Protein AF-A0A0T7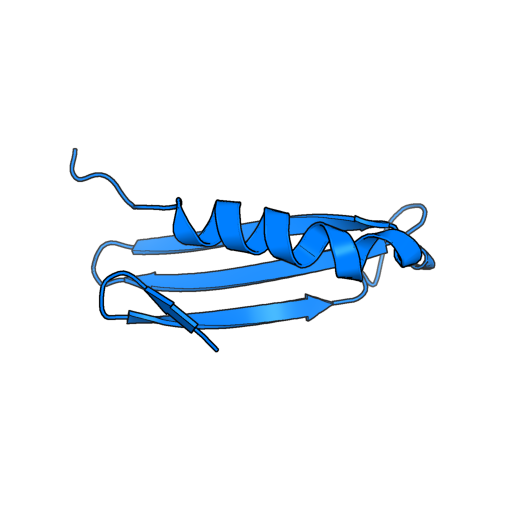GFK6-F1 (afdb_monomer_lite)

Radius of gyration: 13.34 Å; chains: 1; bounding box: 35×20×38 Å

Organism: NCBI:txid323656

Structure (mmCIF, N/CA/C/O backbone):
data_AF-A0A0T7GFK6-F1
#
_entry.id   AF-A0A0T7GFK6-F1
#
loop_
_atom_site.group_PDB
_atom_site.id
_atom_site.type_symbol
_atom_site.label_atom_id
_atom_site.label_alt_id
_atom_site.label_comp_id
_atom_site.label_asym_id
_atom_site.label_entity_id
_atom_site.label_seq_id
_atom_site.pdbx_PDB_ins_code
_atom_site.Cartn_x
_atom_site.Cartn_y
_atom_site.Cartn_z
_atom_site.occupancy
_atom_site.B_iso_or_equiv
_atom_site.auth_seq_id
_atom_site.auth_comp_id
_atom_site.auth_asym_id
_atom_site.auth_atom_id
_atom_site.pdbx_PDB_model_num
ATOM 1 N N . MET A 1 1 ? -7.755 4.111 -1.480 1.00 92.00 1 MET A N 1
ATOM 2 C CA . MET A 1 1 ? -8.345 4.027 -0.123 1.00 92.00 1 MET A CA 1
ATOM 3 C C . MET A 1 1 ? -8.850 2.613 0.094 1.00 92.00 1 MET A C 1
ATOM 5 O O . MET A 1 1 ? -9.147 1.953 -0.895 1.00 92.00 1 MET A O 1
ATOM 9 N N . PHE A 1 2 ? -8.932 2.159 1.341 1.00 96.50 2 PHE A N 1
ATOM 10 C CA . PHE A 1 2 ? -9.476 0.851 1.716 1.00 96.50 2 PHE A CA 1
ATOM 11 C C . PHE A 1 2 ? -10.224 0.943 3.053 1.00 96.50 2 PHE A C 1
ATOM 13 O O . PHE A 1 2 ? -10.110 1.945 3.759 1.00 96.50 2 PHE A O 1
ATOM 20 N N . ASP A 1 3 ? -10.979 -0.097 3.392 1.00 96.81 3 ASP A N 1
ATOM 21 C CA . ASP A 1 3 ? -11.725 -0.226 4.643 1.00 96.81 3 ASP A CA 1
ATOM 22 C C . ASP A 1 3 ? -11.189 -1.417 5.433 1.00 96.81 3 ASP A C 1
ATOM 24 O O . ASP A 1 3 ? -11.073 -2.512 4.886 1.00 96.81 3 ASP A O 1
ATOM 28 N N . GLN A 1 4 ? -10.863 -1.220 6.711 1.00 94.44 4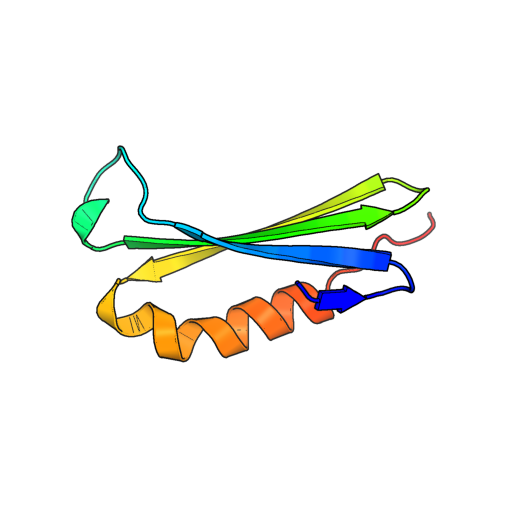 GLN A N 1
ATOM 29 C CA . GLN A 1 4 ? -10.385 -2.295 7.582 1.00 94.44 4 GLN A CA 1
ATOM 30 C C . GLN A 1 4 ? -10.673 -1.962 9.047 1.00 94.44 4 GLN A C 1
ATOM 32 O O . GLN A 1 4 ? -10.478 -0.828 9.482 1.00 94.44 4 GLN A O 1
ATOM 37 N N . HIS A 1 5 ? -11.154 -2.946 9.817 1.00 90.50 5 HIS A N 1
ATOM 38 C CA . HIS A 1 5 ? -11.506 -2.786 11.240 1.00 90.50 5 HIS A CA 1
ATOM 39 C C . HIS A 1 5 ? -12.459 -1.604 11.522 1.00 90.50 5 HIS A C 1
ATOM 41 O O . HIS A 1 5 ? -12.356 -0.950 12.556 1.00 90.50 5 HIS A O 1
ATOM 47 N N . GLY A 1 6 ? -13.367 -1.302 10.586 1.00 92.81 6 GLY A N 1
ATOM 48 C CA . GLY A 1 6 ? -14.312 -0.181 10.692 1.00 92.81 6 GLY A CA 1
ATOM 49 C C . GLY A 1 6 ? -13.707 1.211 10.461 1.00 92.81 6 GLY A C 1
ATOM 50 O O . GLY A 1 6 ? -14.402 2.204 10.663 1.00 92.81 6 GLY A O 1
ATOM 51 N N . ALA A 1 7 ? -12.446 1.305 10.029 1.00 95.06 7 ALA A N 1
ATOM 52 C CA . ALA A 1 7 ? -11.771 2.561 9.712 1.00 95.06 7 ALA A CA 1
ATOM 53 C C . ALA A 1 7 ? -11.362 2.645 8.231 1.00 95.06 7 ALA A C 1
ATOM 55 O O . ALA A 1 7 ? -11.172 1.634 7.549 1.00 95.06 7 ALA A O 1
ATOM 56 N N . LYS A 1 8 ? -11.212 3.883 7.743 1.00 97.81 8 LYS A N 1
ATOM 57 C CA . LYS A 1 8 ? -10.758 4.195 6.382 1.00 97.81 8 LYS A CA 1
ATOM 58 C C . LYS A 1 8 ? -9.237 4.318 6.357 1.00 97.81 8 LYS A C 1
ATOM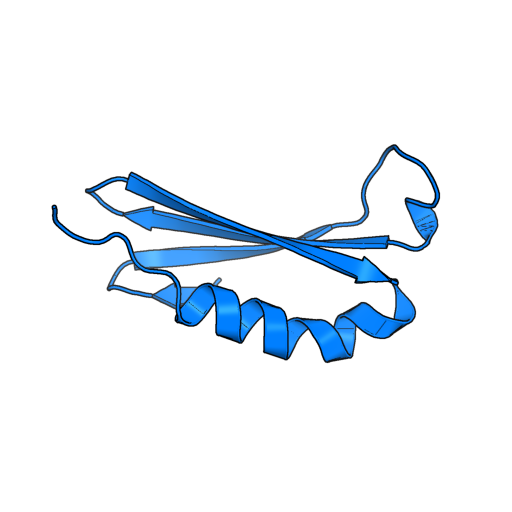 60 O O . LYS A 1 8 ? -8.673 5.172 7.034 1.00 97.81 8 LYS A O 1
ATOM 65 N N . GLY A 1 9 ? -8.589 3.500 5.540 1.00 97.88 9 GLY A N 1
ATOM 66 C CA . GLY A 1 9 ? -7.155 3.551 5.295 1.00 97.88 9 GLY A CA 1
ATOM 67 C C . GLY A 1 9 ? -6.795 4.150 3.936 1.00 97.88 9 GLY A C 1
ATOM 68 O O . GLY A 1 9 ? -7.594 4.175 2.987 1.00 97.88 9 GLY A O 1
ATOM 69 N N . ILE A 1 10 ? -5.548 4.603 3.821 1.00 98.38 10 ILE A N 1
ATOM 70 C CA . ILE A 1 10 ? -4.951 5.043 2.556 1.00 98.38 10 ILE A CA 1
ATOM 71 C C . ILE A 1 10 ? -3.814 4.113 2.162 1.00 98.38 10 ILE A C 1
ATOM 73 O O . ILE A 1 10 ? -3.052 3.656 3.008 1.00 98.38 10 ILE A O 1
ATOM 77 N N . GLU A 1 11 ? -3.697 3.840 0.868 1.00 98.06 11 GLU A N 1
ATOM 78 C CA . GLU A 1 11 ? -2.562 3.117 0.305 1.00 98.06 11 GLU A CA 1
ATOM 79 C C . GLU A 1 11 ? -2.016 3.878 -0.898 1.00 98.06 11 GLU A C 1
ATOM 81 O O . GLU A 1 11 ? -2.778 4.521 -1.626 1.00 98.06 11 GLU A O 1
ATOM 86 N N . VAL A 1 12 ? -0.703 3.809 -1.089 1.00 98.25 12 VAL A N 1
ATOM 87 C CA . VAL A 1 12 ? 0.003 4.454 -2.193 1.00 98.25 12 VAL A CA 1
ATOM 88 C C . VAL A 1 12 ? 1.195 3.608 -2.620 1.00 98.25 12 VAL A C 1
ATOM 90 O O . VAL A 1 12 ? 1.814 2.919 -1.809 1.00 98.25 12 VAL A O 1
ATOM 93 N N . VAL A 1 13 ? 1.527 3.680 -3.907 1.00 97.94 13 VAL A N 1
ATOM 94 C CA . VAL A 1 13 ? 2.808 3.215 -4.434 1.00 97.94 13 VAL A CA 1
ATOM 95 C C . VAL A 1 13 ? 3.640 4.433 -4.800 1.00 97.94 13 VAL A C 1
ATOM 97 O O . VAL A 1 13 ? 3.196 5.266 -5.587 1.00 97.94 13 VAL A O 1
ATOM 100 N N . ILE A 1 14 ? 4.846 4.526 -4.248 1.00 96.88 14 ILE A N 1
ATOM 101 C CA . ILE A 1 14 ? 5.789 5.612 -4.518 1.00 96.88 14 ILE A CA 1
ATOM 102 C C . ILE A 1 14 ? 7.081 5.077 -5.138 1.00 96.88 14 ILE A C 1
ATOM 104 O O . ILE A 1 14 ? 7.464 3.919 -4.937 1.00 96.88 14 ILE A O 1
ATOM 108 N N . ALA A 1 15 ? 7.762 5.933 -5.896 1.00 96.75 15 ALA A N 1
ATOM 109 C CA . ALA A 1 15 ? 9.161 5.736 -6.250 1.00 96.75 15 ALA A CA 1
ATOM 110 C C . ALA A 1 15 ? 10.030 6.357 -5.143 1.00 96.75 15 ALA A C 1
ATOM 112 O O . ALA A 1 15 ? 9.824 7.531 -4.823 1.00 96.75 15 ALA A O 1
ATOM 113 N N . PRO A 1 16 ? 10.970 5.612 -4.537 1.00 92.81 16 PRO A N 1
ATOM 114 C CA . PRO A 1 16 ? 11.907 6.199 -3.588 1.00 92.81 16 PRO A CA 1
ATOM 115 C C . PRO A 1 16 ? 12.789 7.246 -4.285 1.00 92.81 16 PRO A C 1
ATOM 117 O O . PRO A 1 16 ? 13.205 7.057 -5.428 1.00 92.81 16 PRO A O 1
ATOM 120 N N . GLY A 1 17 ? 13.067 8.358 -3.602 1.00 92.56 17 GLY A N 1
ATOM 121 C CA . GLY A 1 17 ? 13.874 9.454 -4.157 1.00 92.56 17 GLY A CA 1
ATOM 122 C C . GLY A 1 17 ? 15.383 9.317 -3.939 1.00 92.56 17 GLY A C 1
ATOM 123 O O . GLY A 1 17 ? 16.141 10.064 -4.544 1.00 92.56 17 GLY A O 1
ATOM 124 N N . LEU A 1 18 ? 15.817 8.412 -3.054 1.00 90.62 18 LEU A N 1
ATOM 125 C CA . LEU A 1 18 ? 17.213 8.230 -2.649 1.00 90.62 18 LEU A CA 1
ATOM 126 C C . LEU A 1 18 ? 17.486 6.760 -2.304 1.00 90.62 18 LEU A C 1
ATOM 128 O O . LEU A 1 18 ? 16.578 6.032 -1.897 1.00 90.62 18 LEU A O 1
ATOM 132 N N . GLY A 1 19 ? 18.759 6.370 -2.392 1.00 87.00 19 GLY A N 1
ATOM 133 C CA . GLY A 1 19 ? 19.266 5.045 -2.029 1.00 87.00 19 GLY A CA 1
ATOM 134 C C . GLY A 1 19 ? 19.797 4.260 -3.234 1.00 87.00 19 GLY A C 1
ATOM 135 O O . GLY A 1 19 ? 19.565 4.656 -4.375 1.00 87.00 19 GLY A O 1
ATOM 136 N N . PRO A 1 20 ? 20.534 3.161 -3.006 1.00 90.38 20 PRO A N 1
ATOM 137 C CA . PRO A 1 20 ? 20.992 2.296 -4.090 1.00 90.38 20 PRO A CA 1
ATOM 138 C C . PRO A 1 20 ? 19.811 1.704 -4.871 1.00 90.38 20 PRO A C 1
ATOM 140 O O . PRO A 1 20 ? 18.869 1.210 -4.252 1.00 90.38 20 PRO A O 1
ATOM 143 N N . ASP A 1 21 ? 19.887 1.718 -6.206 1.00 91.12 21 ASP A N 1
ATOM 144 C CA . ASP A 1 21 ? 18.899 1.095 -7.110 1.00 91.12 21 ASP A CA 1
ATOM 145 C C . ASP A 1 21 ? 17.460 1.640 -6.945 1.00 91.12 21 ASP A C 1
ATOM 147 O O . ASP A 1 21 ? 16.470 0.962 -7.238 1.00 91.12 21 ASP A O 1
ATOM 151 N N . HIS A 1 22 ? 17.318 2.873 -6.443 1.00 92.69 22 HIS A N 1
ATOM 152 C CA . HIS A 1 22 ? 16.017 3.464 -6.119 1.00 92.69 22 HIS A CA 1
ATOM 153 C C . HIS A 1 22 ? 15.122 3.639 -7.358 1.00 92.69 22 HIS A C 1
ATOM 155 O O . HIS A 1 22 ? 13.897 3.514 -7.275 1.00 92.69 22 HIS A O 1
ATOM 161 N N . GLU A 1 23 ? 15.728 3.857 -8.524 1.00 95.19 23 GLU A N 1
ATOM 162 C CA . GLU A 1 23 ? 15.071 3.953 -9.822 1.00 95.19 23 GLU A CA 1
ATOM 163 C C . GLU A 1 23 ? 14.316 2.664 -10.195 1.00 95.19 23 GLU A C 1
ATOM 165 O O . GLU A 1 23 ? 13.205 2.724 -10.746 1.00 95.19 23 GLU A O 1
ATOM 170 N N . ASN A 1 24 ? 14.860 1.507 -9.800 1.00 96.56 24 ASN A N 1
ATOM 171 C CA . ASN A 1 24 ? 14.315 0.179 -10.078 1.00 96.56 24 ASN A CA 1
ATOM 172 C C . ASN A 1 24 ? 13.469 -0.376 -8.929 1.00 96.56 24 ASN A C 1
ATOM 174 O O . ASN A 1 24 ? 13.011 -1.518 -9.012 1.00 96.56 24 ASN A O 1
ATOM 178 N N . ALA A 1 25 ? 13.200 0.411 -7.887 1.00 96.12 25 ALA A N 1
ATOM 179 C CA . ALA A 1 25 ? 12.361 0.023 -6.762 1.00 96.12 25 ALA A CA 1
ATOM 180 C C . ALA A 1 25 ? 11.024 0.773 -6.760 1.00 96.12 25 ALA A C 1
ATOM 182 O O . ALA A 1 25 ? 10.908 1.928 -7.177 1.00 96.12 25 ALA A O 1
ATOM 183 N N . ARG A 1 26 ? 9.980 0.124 -6.250 1.00 97.75 26 ARG A N 1
ATOM 184 C CA . ARG A 1 26 ? 8.726 0.777 -5.866 1.00 97.75 26 ARG A CA 1
ATOM 185 C C . ARG A 1 26 ? 8.375 0.370 -4.447 1.00 97.75 26 ARG A C 1
ATOM 187 O O . ARG A 1 26 ? 8.574 -0.783 -4.064 1.00 97.75 26 ARG A O 1
ATOM 194 N N . GLN A 1 27 ? 7.844 1.318 -3.689 1.00 97.31 27 GLN A N 1
ATOM 195 C CA . GLN A 1 27 ? 7.442 1.112 -2.307 1.00 97.31 27 GLN A CA 1
ATOM 196 C C . GLN A 1 27 ? 5.929 1.251 -2.196 1.00 97.31 27 GLN A C 1
ATOM 198 O O . GLN A 1 27 ? 5.359 2.270 -2.576 1.00 97.31 27 GLN A O 1
ATOM 203 N N . TYR A 1 28 ? 5.293 0.208 -1.687 1.00 98.50 28 TYR A N 1
ATOM 204 C CA . TYR A 1 28 ? 3.913 0.206 -1.243 1.00 98.50 28 TYR A CA 1
ATOM 205 C C . TYR A 1 28 ? 3.862 0.686 0.206 1.00 98.50 28 TYR A C 1
ATOM 207 O O . TYR A 1 28 ? 4.584 0.154 1.052 1.00 98.50 28 TYR A O 1
ATOM 215 N N . ILE A 1 29 ? 3.009 1.665 0.493 1.00 98.38 29 ILE A N 1
ATOM 216 C CA . ILE A 1 29 ? 2.763 2.165 1.845 1.00 98.38 29 ILE A CA 1
ATOM 217 C C . ILE A 1 29 ? 1.261 2.164 2.085 1.00 98.38 29 ILE A C 1
ATOM 219 O O . ILE A 1 29 ? 0.517 2.765 1.308 1.00 98.38 29 ILE A O 1
ATOM 223 N N . SER A 1 30 ? 0.821 1.547 3.180 1.00 98.56 30 SER A N 1
ATOM 224 C CA . SER A 1 30 ? -0.545 1.688 3.683 1.00 98.56 30 SER A CA 1
ATOM 225 C C . SER A 1 30 ? -0.557 2.233 5.101 1.00 98.56 30 SER A C 1
ATOM 227 O O . SER A 1 30 ? 0.225 1.782 5.941 1.00 98.56 30 SER A O 1
ATOM 229 N N . LEU A 1 31 ? -1.483 3.148 5.370 1.00 98.44 31 LEU A N 1
ATOM 230 C CA . LEU A 1 31 ? -1.709 3.749 6.679 1.00 98.44 31 LEU A CA 1
ATOM 231 C C . LEU A 1 31 ? -3.164 3.518 7.091 1.00 98.44 31 LEU A C 1
ATOM 233 O O . LEU A 1 31 ? -4.081 3.832 6.327 1.00 98.44 31 LEU A O 1
ATOM 237 N N . LEU A 1 32 ? -3.356 2.985 8.296 1.00 98.31 32 LEU A N 1
ATOM 238 C CA . LEU A 1 32 ? -4.659 2.807 8.928 1.00 98.31 32 LEU A CA 1
ATOM 239 C C . LEU A 1 32 ? -4.617 3.392 10.340 1.00 98.31 32 LEU A C 1
ATOM 241 O O . LEU A 1 32 ? -3.949 2.849 11.224 1.00 98.31 32 LEU A O 1
ATOM 245 N N . ASP A 1 33 ? -5.331 4.495 10.537 1.00 96.75 33 ASP A N 1
ATOM 246 C CA . ASP A 1 33 ? -5.516 5.119 11.844 1.00 96.75 33 ASP A CA 1
ATOM 247 C C . ASP A 1 33 ? -6.714 4.498 12.566 1.00 96.75 33 ASP A C 1
ATOM 249 O O . ASP A 1 33 ? -7.821 4.446 12.033 1.00 96.75 33 ASP A O 1
ATOM 253 N N . LEU A 1 34 ? -6.486 4.027 13.792 1.00 94.44 34 LEU A N 1
ATOM 254 C CA . LEU A 1 34 ? -7.493 3.460 14.686 1.00 94.44 34 LEU A CA 1
ATOM 255 C C . LEU A 1 34 ? -7.476 4.232 16.015 1.00 94.44 34 LEU A C 1
ATOM 257 O O . LEU A 1 34 ? -6.431 4.762 16.397 1.00 94.44 34 LEU A O 1
ATOM 261 N N . PRO A 1 35 ? -8.573 4.225 16.798 1.00 92.88 35 PRO A N 1
ATOM 262 C CA . PRO A 1 35 ? -8.596 4.877 18.112 1.00 92.88 35 PRO A CA 1
ATOM 263 C C . PRO A 1 35 ? -7.476 4.421 19.064 1.00 92.88 35 PRO A C 1
ATOM 265 O O . PRO A 1 35 ? -7.008 5.193 19.893 1.00 92.88 35 PRO A O 1
ATOM 268 N N . ARG A 1 36 ? -7.028 3.167 18.929 1.00 91.56 36 ARG A N 1
ATOM 269 C CA . ARG A 1 36 ? -5.976 2.548 19.754 1.00 91.56 36 ARG A CA 1
ATOM 270 C C . ARG A 1 36 ? -4.557 2.651 19.174 1.00 91.56 36 ARG A C 1
ATOM 272 O O . ARG A 1 36 ? -3.627 2.127 19.778 1.00 91.56 36 ARG A O 1
ATOM 279 N N . GLY A 1 37 ? -4.374 3.271 18.006 1.00 94.75 37 GLY A N 1
ATOM 280 C CA . GLY A 1 37 ? -3.062 3.440 17.374 1.00 94.75 37 GLY A CA 1
ATOM 281 C C . GLY A 1 37 ? -3.088 3.370 15.846 1.00 94.75 37 GLY A C 1
ATOM 282 O O . GLY A 1 37 ? -4.138 3.205 15.232 1.00 94.75 37 GLY A O 1
ATOM 283 N N . ARG A 1 38 ? -1.909 3.469 15.225 1.00 96.38 38 ARG A N 1
ATOM 284 C CA . ARG A 1 38 ? -1.730 3.398 13.767 1.00 96.38 38 ARG A CA 1
ATOM 285 C C . ARG A 1 38 ? -1.097 2.074 13.355 1.00 96.38 38 ARG A C 1
ATOM 287 O O . ARG A 1 38 ? -0.106 1.652 13.947 1.00 96.38 38 ARG A O 1
ATOM 294 N N . ILE A 1 39 ? -1.619 1.473 12.290 1.00 97.50 39 ILE A N 1
ATOM 295 C CA . ILE A 1 39 ? -0.942 0.402 11.554 1.00 97.50 39 ILE A CA 1
ATOM 296 C C . ILE A 1 39 ? -0.327 1.011 10.292 1.00 97.50 39 ILE A C 1
ATOM 298 O O . ILE A 1 39 ? -1.032 1.598 9.470 1.00 97.50 39 ILE A O 1
ATOM 302 N N . THR A 1 40 ? 0.987 0.844 10.137 1.00 98.06 40 THR A N 1
ATOM 303 C CA . THR A 1 40 ? 1.719 1.185 8.913 1.00 98.06 40 THR A CA 1
ATOM 304 C C . THR A 1 40 ? 2.309 -0.086 8.329 1.00 98.06 40 THR A C 1
ATOM 306 O O . THR A 1 40 ? 3.066 -0.777 9.008 1.00 98.06 40 THR A O 1
ATOM 309 N N . ILE A 1 41 ? 2.007 -0.369 7.064 1.00 98.12 41 ILE A N 1
ATOM 310 C CA . ILE A 1 41 ? 2.656 -1.441 6.305 1.00 98.12 41 ILE A CA 1
ATOM 311 C C . ILE A 1 41 ? 3.473 -0.793 5.203 1.00 98.12 41 ILE A C 1
ATOM 313 O O . ILE A 1 41 ? 2.968 0.045 4.457 1.00 98.12 41 ILE A O 1
ATOM 317 N N . SER A 1 42 ? 4.743 -1.174 5.129 1.00 97.50 42 SER A N 1
ATOM 318 C CA . SER A 1 42 ? 5.668 -0.718 4.104 1.00 97.50 42 SER A CA 1
ATOM 319 C C . SER A 1 42 ? 6.334 -1.929 3.476 1.00 97.50 42 SER A C 1
ATOM 321 O O . SER A 1 42 ? 7.069 -2.655 4.144 1.00 97.50 42 SER A O 1
ATOM 323 N N . CYS A 1 43 ? 6.088 -2.132 2.189 1.00 97.69 43 CYS A N 1
ATOM 324 C CA . CYS A 1 43 ? 6.677 -3.213 1.413 1.00 97.69 43 CYS A CA 1
ATOM 325 C C . CYS A 1 43 ? 7.350 -2.636 0.172 1.00 97.69 43 CYS A C 1
ATOM 327 O O . CYS A 1 43 ? 6.907 -1.623 -0.366 1.00 97.69 43 CYS A O 1
ATOM 329 N N . ALA A 1 44 ? 8.409 -3.279 -0.306 1.00 96.31 44 ALA A N 1
ATOM 330 C CA . ALA A 1 44 ? 9.103 -2.858 -1.514 1.00 96.31 44 ALA A CA 1
ATOM 331 C C . ALA A 1 44 ? 9.281 -4.034 -2.470 1.00 96.31 44 ALA A C 1
ATOM 333 O O . ALA A 1 44 ? 9.476 -5.175 -2.053 1.00 96.31 44 ALA A O 1
ATOM 334 N N . ALA A 1 45 ? 9.220 -3.735 -3.762 1.00 97.19 45 ALA A N 1
ATOM 335 C CA . ALA A 1 45 ? 9.517 -4.674 -4.831 1.00 97.19 45 ALA A CA 1
ATOM 336 C C . ALA A 1 45 ? 10.320 -3.973 -5.926 1.00 97.19 45 ALA A C 1
ATOM 338 O O . ALA A 1 45 ? 10.291 -2.746 -6.055 1.00 97.19 45 ALA A O 1
ATOM 339 N N . ARG A 1 46 ? 10.984 -4.771 -6.767 1.00 96.75 46 ARG A N 1
ATOM 340 C CA . ARG A 1 46 ? 11.511 -4.275 -8.042 1.00 96.75 46 ARG A CA 1
ATOM 341 C C . ARG A 1 46 ? 10.368 -3.742 -8.906 1.00 96.75 46 ARG A C 1
ATOM 343 O O . ARG A 1 46 ? 9.276 -4.310 -8.904 1.00 96.75 46 ARG A O 1
ATOM 350 N N . LEU A 1 47 ? 10.642 -2.709 -9.696 1.00 96.62 47 LEU A N 1
ATOM 351 C CA . LEU A 1 47 ? 9.686 -1.991 -10.538 1.00 96.62 47 LEU A CA 1
ATOM 352 C C . LEU A 1 47 ? 8.827 -2.941 -11.383 1.00 96.62 47 LEU A C 1
ATOM 354 O O . LEU A 1 47 ? 7.603 -2.890 -11.307 1.00 96.62 47 LEU A O 1
ATOM 358 N N . GLY A 1 48 ? 9.459 -3.864 -12.115 1.00 96.81 48 GLY A N 1
ATOM 359 C CA . GLY A 1 48 ? 8.748 -4.834 -12.957 1.00 96.81 48 GLY A CA 1
ATOM 360 C C . GLY A 1 48 ? 7.973 -5.912 -12.187 1.00 96.81 48 GLY A C 1
ATOM 361 O O . GLY A 1 48 ? 7.062 -6.524 -12.738 1.00 96.81 48 GLY A O 1
ATOM 362 N N . ALA A 1 49 ? 8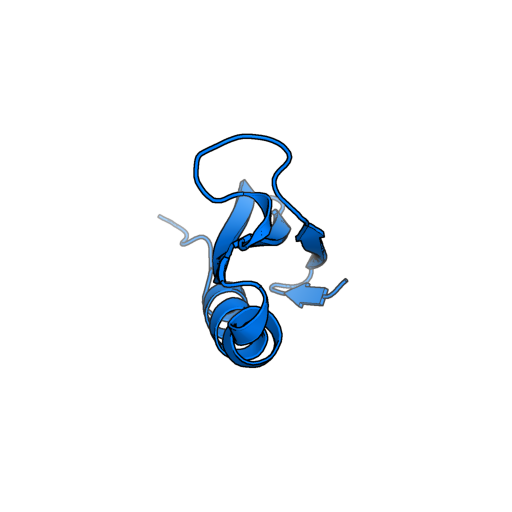.304 -6.148 -10.914 1.00 97.75 49 ALA A N 1
ATOM 363 C CA . ALA A 1 49 ? 7.630 -7.132 -10.066 1.00 97.75 49 ALA A CA 1
ATOM 364 C C . ALA A 1 49 ? 6.469 -6.530 -9.257 1.00 97.75 49 ALA A C 1
ATOM 366 O O . ALA A 1 49 ? 5.606 -7.275 -8.793 1.00 97.75 49 ALA A O 1
ATOM 367 N N . MET A 1 50 ? 6.425 -5.201 -9.109 1.00 97.88 50 MET A N 1
ATOM 368 C CA . MET A 1 50 ? 5.446 -4.505 -8.273 1.00 97.88 50 MET A CA 1
ATOM 369 C C . MET A 1 50 ? 3.987 -4.889 -8.582 1.00 97.88 50 MET A C 1
ATOM 371 O O . MET A 1 50 ? 3.283 -5.220 -7.632 1.00 97.88 50 MET A O 1
ATOM 375 N N . PRO A 1 51 ? 3.518 -4.958 -9.848 1.00 96.31 51 PRO A N 1
ATOM 376 C CA . PRO A 1 51 ? 2.127 -5.325 -10.124 1.00 96.31 51 PRO A CA 1
ATOM 377 C C . PRO A 1 51 ? 1.717 -6.681 -9.536 1.00 96.31 51 PRO A C 1
ATOM 379 O O . PRO A 1 51 ? 0.621 -6.803 -9.005 1.00 96.31 51 PRO A O 1
ATOM 382 N N . LYS A 1 52 ? 2.611 -7.679 -9.572 1.00 95.81 52 LYS A N 1
ATOM 383 C CA . LYS A 1 52 ? 2.363 -9.008 -8.985 1.00 95.81 52 LYS A CA 1
ATOM 384 C C . LYS A 1 52 ? 2.516 -9.008 -7.463 1.00 95.81 52 LYS A C 1
ATOM 386 O O . LYS A 1 52 ? 1.848 -9.768 -6.775 1.00 95.81 52 LYS A O 1
ATOM 391 N N . ALA A 1 53 ? 3.412 -8.177 -6.936 1.00 98.38 53 ALA A N 1
ATOM 392 C CA . ALA A 1 53 ? 3.669 -8.087 -5.503 1.00 98.38 53 ALA A CA 1
ATOM 393 C C . ALA A 1 53 ? 2.538 -7.380 -4.733 1.00 98.38 53 ALA A C 1
ATOM 395 O O . ALA A 1 53 ? 2.364 -7.644 -3.545 1.00 98.38 53 ALA A O 1
ATOM 396 N N . LEU A 1 54 ? 1.752 -6.521 -5.394 1.00 98.19 54 LEU A N 1
ATOM 397 C CA . LEU A 1 54 ? 0.655 -5.778 -4.763 1.00 98.19 54 LEU A CA 1
ATOM 398 C C . LEU A 1 54 ? -0.368 -6.678 -4.067 1.00 98.19 54 LEU A C 1
ATOM 400 O O . LEU A 1 54 ? -0.799 -6.344 -2.965 1.00 98.19 54 LEU A O 1
ATOM 404 N N . ASP A 1 55 ? -0.725 -7.815 -4.664 1.00 97.25 55 ASP A N 1
ATOM 405 C CA . ASP A 1 55 ? -1.688 -8.743 -4.060 1.00 97.25 55 ASP A CA 1
ATOM 406 C C . ASP A 1 55 ? -1.145 -9.332 -2.752 1.00 97.25 55 ASP A C 1
ATOM 408 O O . ASP A 1 55 ? -1.852 -9.401 -1.747 1.00 97.25 5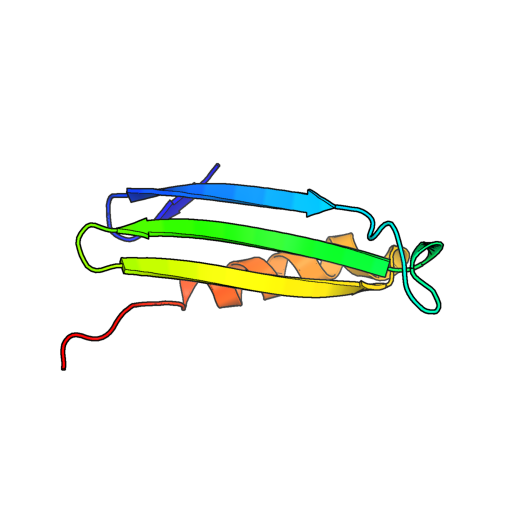5 ASP A O 1
ATOM 412 N N . VAL A 1 56 ? 0.150 -9.659 -2.724 1.00 98.12 56 VAL A N 1
ATOM 413 C CA . VAL A 1 56 ? 0.835 -10.139 -1.516 1.00 98.12 56 VAL A CA 1
ATOM 414 C C . VAL A 1 56 ? 0.897 -9.039 -0.455 1.00 98.12 56 VAL A C 1
ATOM 416 O O . VAL A 1 56 ? 0.615 -9.289 0.714 1.00 98.12 56 VAL A O 1
ATOM 419 N N . PHE A 1 57 ? 1.231 -7.806 -0.839 1.00 98.50 57 PHE A N 1
ATOM 420 C CA . PHE A 1 57 ? 1.327 -6.682 0.099 1.00 98.50 57 PHE A CA 1
ATOM 421 C C . PHE A 1 57 ? -0.027 -6.327 0.717 1.00 98.50 57 PHE A C 1
ATOM 423 O O . PHE A 1 57 ? -0.108 -6.051 1.914 1.00 98.50 57 PHE A O 1
ATOM 430 N N . ARG A 1 58 ? -1.104 -6.402 -0.071 1.00 98.25 58 ARG A N 1
ATOM 431 C CA . ARG A 1 58 ? -2.473 -6.224 0.422 1.00 98.25 58 ARG A CA 1
ATOM 432 C C . ARG A 1 58 ? -2.894 -7.354 1.351 1.00 98.25 58 ARG A C 1
ATOM 434 O O . ARG A 1 58 ? -3.462 -7.063 2.393 1.00 98.25 58 ARG A O 1
ATOM 441 N N . ALA A 1 59 ? -2.527 -8.602 1.061 1.00 98.06 59 ALA A N 1
ATOM 442 C CA . ALA A 1 59 ? -2.772 -9.709 1.986 1.00 98.06 59 ALA A CA 1
ATOM 443 C C . ALA A 1 59 ? -2.066 -9.499 3.342 1.00 98.06 59 ALA A C 1
ATOM 445 O O . ALA A 1 59 ? -2.660 -9.737 4.394 1.00 98.06 59 ALA A O 1
ATOM 446 N N . VAL A 1 60 ? -0.826 -8.990 3.337 1.00 98.06 60 VAL A N 1
ATOM 447 C CA . VAL A 1 60 ? -0.110 -8.608 4.570 1.00 98.06 60 VAL A CA 1
ATOM 448 C C . VAL A 1 60 ? -0.837 -7.481 5.311 1.00 98.06 60 VAL A C 1
A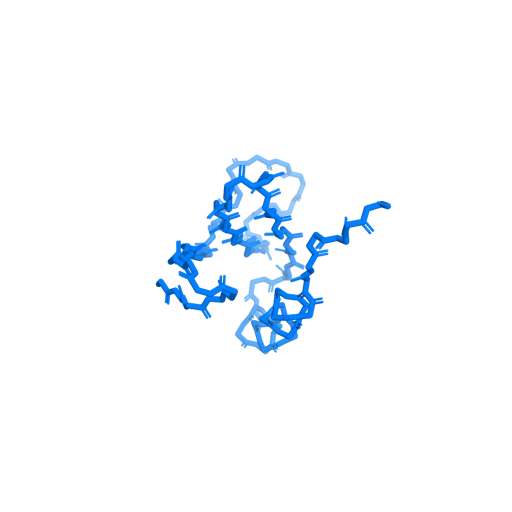TOM 450 O O . VAL A 1 60 ? -1.004 -7.565 6.528 1.00 98.06 60 VAL A O 1
ATOM 453 N N . ARG A 1 61 ? -1.299 -6.444 4.599 1.00 97.94 61 ARG A N 1
ATOM 454 C CA . ARG A 1 61 ? -2.097 -5.350 5.177 1.00 97.94 61 ARG A CA 1
ATOM 455 C C . ARG A 1 61 ? -3.385 -5.857 5.816 1.00 97.94 61 ARG A C 1
ATOM 457 O O . ARG A 1 61 ? -3.667 -5.513 6.963 1.00 97.94 61 ARG A O 1
ATOM 464 N N . ASP A 1 62 ? -4.135 -6.683 5.103 1.00 97.25 62 ASP A N 1
ATOM 465 C CA . ASP A 1 62 ? -5.442 -7.168 5.544 1.00 97.25 62 ASP A CA 1
ATOM 466 C C . ASP A 1 62 ? -5.312 -8.091 6.767 1.00 97.25 62 ASP A C 1
ATOM 468 O O . ASP A 1 62 ? -6.169 -8.083 7.650 1.00 97.25 62 ASP A O 1
ATOM 472 N N . GLY A 1 63 ? -4.198 -8.825 6.870 1.00 96.19 63 GLY A N 1
ATOM 473 C CA . GLY A 1 63 ? -3.861 -9.640 8.039 1.00 96.19 63 GLY A CA 1
ATOM 474 C C . GLY A 1 63 ? -3.350 -8.851 9.252 1.00 96.19 63 GLY A C 1
ATOM 475 O O . GLY A 1 63 ? -3.263 -9.407 10.349 1.00 96.19 63 GLY A O 1
ATOM 476 N N . ALA A 1 64 ? -3.002 -7.572 9.095 1.00 95.25 64 ALA A N 1
ATOM 477 C CA . ALA A 1 64 ? -2.487 -6.762 10.190 1.00 95.25 64 ALA A CA 1
ATOM 478 C C . ALA A 1 64 ? -3.607 -6.338 11.156 1.00 95.25 64 ALA A C 1
ATOM 480 O O . ALA A 1 64 ? -4.664 -5.826 10.774 1.00 95.25 64 ALA A O 1
ATOM 481 N N . ALA A 1 65 ? -3.357 -6.512 12.450 1.00 92.50 65 ALA A N 1
ATOM 482 C CA . ALA A 1 65 ? -4.261 -6.081 13.504 1.00 92.50 65 ALA A CA 1
ATOM 483 C C . ALA A 1 65 ? -3.472 -5.687 14.753 1.00 92.50 65 ALA A C 1
ATOM 485 O O . ALA A 1 65 ? -2.478 -6.324 15.107 1.00 92.50 65 ALA A O 1
ATOM 486 N N . LEU A 1 66 ? -3.946 -4.653 15.447 1.00 89.62 66 LEU A N 1
ATOM 487 C CA . LEU A 1 66 ? -3.503 -4.368 16.806 1.00 89.62 66 LEU A CA 1
ATOM 488 C C . LEU A 1 66 ? -4.185 -5.374 17.737 1.00 89.62 66 LEU A C 1
ATOM 490 O O . LEU A 1 66 ? -5.408 -5.511 17.706 1.00 89.62 66 LEU A O 1
ATOM 494 N N . LYS A 1 67 ? -3.388 -6.099 18.523 1.00 84.81 67 LYS A N 1
ATOM 495 C CA . LYS A 1 67 ? -3.895 -6.996 19.564 1.00 84.81 67 LYS A CA 1
ATOM 496 C C . LYS A 1 67 ? -4.128 -6.195 20.836 1.00 84.81 67 LYS A C 1
ATOM 498 O O . LYS A 1 67 ? -3.273 -5.393 21.212 1.00 84.81 67 LYS A O 1
ATOM 503 N N . ASP A 1 68 ? -5.250 -6.449 21.490 1.00 75.69 68 ASP A N 1
ATOM 504 C CA . ASP A 1 68 ? -5.456 -5.995 22.859 1.00 75.69 68 ASP A CA 1
ATOM 505 C C . ASP A 1 68 ? -4.548 -6.857 23.753 1.00 75.69 68 ASP A C 1
ATOM 507 O O . ASP A 1 68 ? -4.513 -8.081 23.597 1.00 75.69 68 ASP A O 1
ATOM 511 N N . ARG A 1 69 ? -3.703 -6.208 24.562 1.00 62.62 69 ARG A N 1
ATOM 512 C CA . ARG A 1 69 ? -2.842 -6.905 25.528 1.00 62.62 69 ARG A CA 1
ATOM 513 C C . ARG A 1 69 ? -3.667 -7.463 26.673 1.00 62.62 69 ARG A C 1
ATOM 515 O O . ARG A 1 69 ? -4.592 -6.746 27.111 1.00 62.62 69 ARG A O 1
#

Foldseek 3Di:
DDDAPNWDKDKDKDQDPDDPPSVQKIKIWMWTDDPVGIDIQIDMDGPVCVVVCVVVSVVVVRPDDDDDD

Secondary structure (DSSP, 8-state):
-EEETTEEEEEEEE--SSSTTGGGEEEEEEEEEETTEEEEEEEEEEGGGHHHHHHHHHHHHHH--PPP-

Sequence (69 aa):
MFDQHGAKGIEVVIAPGLGPDHENARQYISLLDLPRGRITISCAARLGAMPKALDVFRAVRDGAALKDR

pLDDT: mean 95.02, std 5.47, range [62.62, 98.56]